Protein AF-A0A0L7R0F2-F1 (afdb_monomer_lite)

Radius of g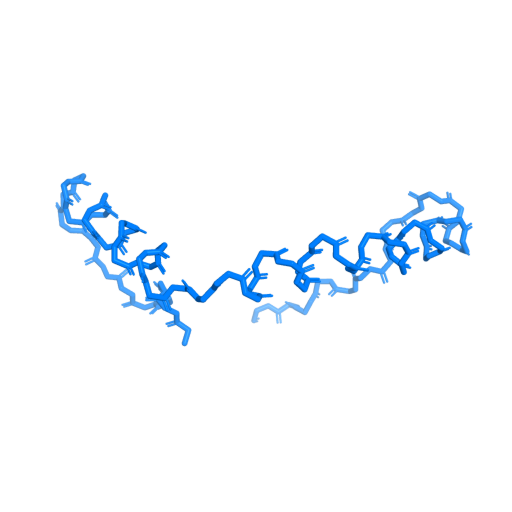yration: 16.26 Å; chains: 1; bounding box: 34×16×38 Å

Organism: NCBI:txid597456

pLDDT: mean 91.4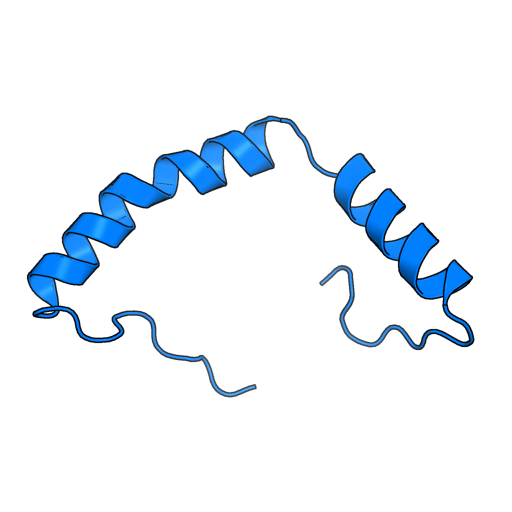5, std 13.15, range [40.78, 98.19]

Structure (mmCIF, N/CA/C/O backbone):
data_AF-A0A0L7R0F2-F1
#
_entry.id   AF-A0A0L7R0F2-F1
#
loop_
_atom_site.group_PDB
_atom_site.id
_atom_site.type_symbol
_atom_site.label_atom_id
_atom_site.label_alt_id
_atom_site.label_comp_id
_atom_site.label_asym_id
_atom_site.label_entity_id
_atom_site.label_seq_id
_atom_site.pdbx_PDB_ins_code
_atom_site.Cartn_x
_atom_site.Cartn_y
_atom_site.Cartn_z
_atom_site.occupancy
_atom_site.B_iso_or_equiv
_atom_site.auth_seq_id
_atom_site.auth_comp_id
_atom_site.auth_asym_id
_atom_site.auth_atom_id
_atom_site.pdbx_PDB_model_num
ATOM 1 N N . ASN A 1 1 ? -1.719 11.530 7.868 1.00 72.50 1 ASN A N 1
ATOM 2 C CA . ASN A 1 1 ? -1.298 10.112 7.830 1.00 72.50 1 ASN A CA 1
ATOM 3 C C . ASN A 1 1 ? -2.384 9.329 8.568 1.00 72.50 1 ASN A C 1
ATOM 5 O O . ASN A 1 1 ? -2.656 9.695 9.698 1.00 72.50 1 ASN A O 1
ATOM 9 N N . PHE A 1 2 ? -3.109 8.410 7.913 1.00 84.38 2 PHE A N 1
ATOM 10 C CA . PHE A 1 2 ? -4.412 7.903 8.408 1.00 84.38 2 PHE A CA 1
ATOM 11 C C . PHE A 1 2 ? -4.293 7.034 9.673 1.00 84.38 2 PHE A C 1
ATOM 13 O O . PHE A 1 2 ? -5.151 7.082 10.551 1.00 84.38 2 PHE A O 1
ATOM 20 N N . LEU A 1 3 ? -3.214 6.253 9.758 1.00 89.94 3 LEU A N 1
ATOM 21 C CA . LEU A 1 3 ? -2.969 5.302 10.848 1.00 89.94 3 LEU A CA 1
ATOM 22 C C . LEU A 1 3 ? -1.924 5.789 11.859 1.00 89.94 3 LEU A C 1
ATOM 24 O O . LEU A 1 3 ? -1.859 5.271 12.969 1.00 89.94 3 LEU A O 1
ATOM 28 N N . ARG A 1 4 ? -1.080 6.752 11.478 1.00 92.50 4 ARG A N 1
ATOM 29 C CA . ARG A 1 4 ? 0.014 7.229 12.334 1.00 92.50 4 ARG A CA 1
ATOM 30 C C . ARG A 1 4 ? -0.549 7.815 13.629 1.00 92.50 4 ARG A C 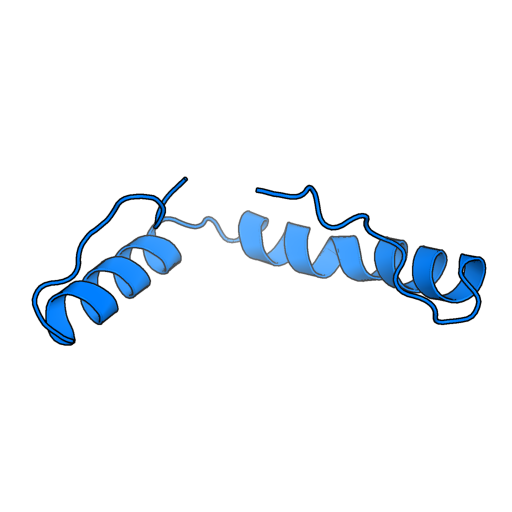1
ATOM 32 O O . ARG A 1 4 ? -1.530 8.547 13.577 1.00 92.50 4 ARG A O 1
ATOM 39 N N . GLU A 1 5 ? 0.099 7.491 14.750 1.00 91.44 5 GLU A N 1
ATOM 40 C CA . GLU A 1 5 ? -0.235 7.967 16.107 1.00 91.44 5 GLU A CA 1
ATOM 41 C C . GLU A 1 5 ? -1.607 7.516 16.647 1.00 91.44 5 GLU A C 1
ATOM 43 O O . GLU A 1 5 ? -1.985 7.897 17.754 1.00 91.44 5 GLU A O 1
ATOM 48 N N . LYS A 1 6 ? -2.338 6.642 15.936 1.00 92.25 6 LYS A N 1
ATOM 49 C CA . LYS A 1 6 ? -3.540 6.000 16.485 1.00 92.25 6 LYS A CA 1
ATOM 50 C C . LYS A 1 6 ? -3.167 4.856 17.431 1.00 92.25 6 LYS A C 1
ATOM 52 O O . LYS A 1 6 ? -2.322 4.023 17.110 1.00 92.25 6 LYS A O 1
ATOM 57 N N . ILE A 1 7 ? -3.851 4.790 18.572 1.00 94.38 7 ILE A N 1
ATOM 58 C CA . ILE A 1 7 ? -3.764 3.687 19.537 1.00 94.38 7 ILE A CA 1
ATOM 59 C C . ILE A 1 7 ? -5.070 2.894 19.463 1.00 94.38 7 ILE A C 1
ATOM 61 O O . ILE A 1 7 ? -6.143 3.452 19.687 1.00 94.38 7 ILE A O 1
ATOM 65 N N . PHE A 1 8 ? -4.979 1.598 19.169 1.00 96.19 8 PHE A N 1
ATOM 66 C CA . PHE A 1 8 ? -6.126 0.688 19.119 1.00 96.19 8 PHE A CA 1
ATOM 67 C C . PHE A 1 8 ? -6.238 -0.066 20.441 1.00 96.19 8 PHE A C 1
ATOM 69 O O . PHE A 1 8 ? -5.264 -0.671 20.888 1.00 96.19 8 PHE A O 1
ATOM 76 N N . ARG A 1 9 ? -7.408 -0.021 21.086 1.00 96.19 9 ARG A N 1
ATOM 77 C CA . ARG A 1 9 ? -7.614 -0.649 22.404 1.00 96.19 9 ARG A CA 1
ATOM 78 C C . ARG A 1 9 ? -8.049 -2.103 22.289 1.00 96.19 9 ARG A C 1
ATOM 80 O O . ARG A 1 9 ? -7.899 -2.869 23.236 1.00 96.19 9 ARG A O 1
ATOM 87 N N . ASN A 1 10 ? -8.587 -2.478 21.135 1.00 97.44 10 ASN A N 1
ATOM 88 C CA . ASN A 1 10 ? -9.007 -3.831 20.819 1.00 97.44 10 ASN A CA 1
ATOM 89 C C . ASN A 1 10 ? -8.904 -4.081 19.299 1.00 97.44 10 ASN A C 1
ATOM 91 O O . ASN A 1 10 ? -8.616 -3.179 18.506 1.00 97.44 10 ASN A O 1
ATOM 95 N N . LYS A 1 11 ? -9.128 -5.334 18.894 1.00 97.88 11 LYS A N 1
ATOM 96 C CA . LYS A 1 11 ? -9.097 -5.755 17.486 1.00 97.88 11 LYS A CA 1
ATOM 97 C C . LYS A 1 11 ? -10.168 -5.055 16.644 1.00 97.88 11 LYS A C 1
ATOM 99 O O . LYS A 1 11 ? -9.903 -4.720 15.494 1.00 97.88 11 LYS A O 1
ATOM 104 N N . GLU A 1 12 ? -11.365 -4.880 17.191 1.00 98.19 12 GLU A N 1
ATOM 105 C CA . GLU A 1 12 ? -12.508 -4.304 16.484 1.00 98.19 12 GLU A CA 1
ATOM 106 C C . GLU A 1 12 ? -12.246 -2.841 16.101 1.00 98.19 12 GLU A C 1
ATOM 108 O O . GLU A 1 12 ? -12.437 -2.479 14.943 1.00 98.19 12 GLU A O 1
ATOM 113 N N . ASP A 1 13 ? -11.660 -2.047 17.000 1.00 96.50 13 ASP A N 1
ATOM 114 C CA . ASP A 1 13 ? -11.231 -0.668 16.731 1.00 96.50 13 ASP A CA 1
ATOM 115 C C . ASP A 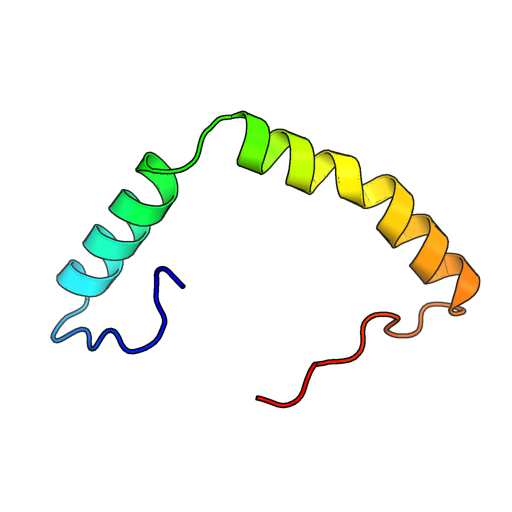1 13 ? -10.262 -0.596 15.538 1.00 96.50 13 ASP A C 1
ATOM 117 O O . ASP A 1 13 ? -10.373 0.284 14.676 1.00 96.50 13 ASP A O 1
ATOM 121 N N . ALA A 1 14 ? -9.300 -1.526 15.479 1.00 96.19 14 ALA A N 1
ATOM 122 C CA . ALA A 1 14 ? -8.316 -1.592 14.402 1.00 96.19 14 ALA A CA 1
ATOM 123 C C . ALA A 1 14 ? -8.960 -1.981 13.063 1.00 96.19 14 ALA A C 1
ATOM 125 O O . ALA A 1 14 ? -8.665 -1.370 12.034 1.00 96.19 14 ALA A O 1
ATOM 126 N N . VAL A 1 15 ? -9.867 -2.964 13.078 1.00 97.69 15 VAL A N 1
ATOM 127 C CA . VAL A 1 15 ? -10.604 -3.405 11.886 1.00 97.69 15 VAL A CA 1
ATOM 128 C C . VAL A 1 15 ? -11.494 -2.283 11.360 1.00 97.69 15 VAL A C 1
ATOM 130 O O . VAL A 1 15 ? -11.397 -1.948 10.181 1.00 97.69 15 VAL A O 1
ATOM 133 N N . ASN A 1 16 ? -12.293 -1.655 12.222 1.00 96.81 16 ASN A N 1
A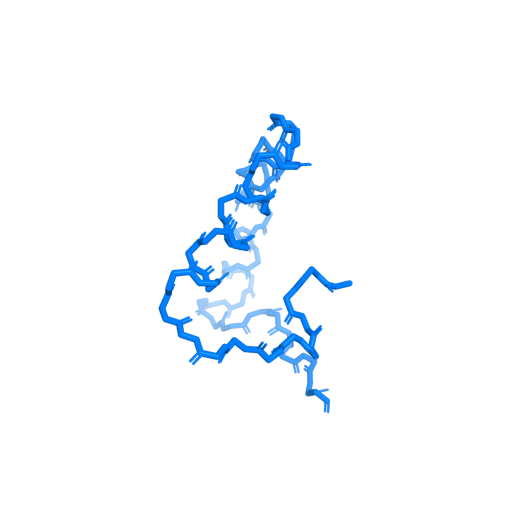TOM 134 C CA . ASN A 1 16 ? -13.198 -0.570 11.839 1.00 96.81 16 ASN A CA 1
ATOM 135 C C . ASN A 1 16 ? -12.424 0.613 11.252 1.00 96.81 16 ASN A C 1
ATOM 137 O O . ASN A 1 16 ? -12.764 1.106 10.179 1.00 96.81 16 ASN A O 1
ATOM 141 N N . THR A 1 17 ? -11.308 0.991 11.880 1.00 96.50 17 THR A N 1
ATOM 142 C CA . THR A 1 17 ? -10.432 2.044 11.351 1.00 96.50 17 THR A CA 1
ATOM 143 C C . THR A 1 17 ? -9.881 1.681 9.968 1.00 96.50 17 THR A C 1
ATOM 145 O O . THR A 1 17 ? -9.823 2.528 9.079 1.00 96.50 17 THR A O 1
ATOM 148 N N . PHE A 1 18 ? -9.473 0.430 9.739 1.00 95.56 18 PHE A N 1
ATOM 149 C CA . PHE A 1 18 ? -8.989 0.014 8.422 1.00 95.56 18 PHE A CA 1
ATOM 150 C C . PHE A 1 18 ? -10.108 -0.010 7.367 1.00 95.56 18 PHE A C 1
ATOM 152 O O . PHE A 1 18 ? -9.881 0.383 6.225 1.00 95.56 18 PHE A O 1
ATOM 159 N N . VAL A 1 19 ? -11.329 -0.399 7.740 1.00 97.25 19 VAL A N 1
ATOM 160 C CA . VAL A 1 19 ? -12.499 -0.324 6.851 1.00 97.25 19 VAL A CA 1
ATOM 161 C C . VAL A 1 19 ? -12.788 1.126 6.454 1.00 97.25 19 VAL A C 1
ATOM 163 O O . VAL A 1 19 ? -12.948 1.413 5.269 1.00 97.25 19 VAL A O 1
ATOM 166 N N . GLU A 1 20 ? -12.766 2.064 7.403 1.00 96.44 20 GLU A N 1
ATOM 167 C CA . GLU A 1 20 ? -12.895 3.500 7.120 1.00 96.44 20 GLU A CA 1
ATOM 168 C C . GLU A 1 20 ? -11.792 4.011 6.184 1.00 96.44 20 GLU A C 1
ATOM 170 O O . GLU A 1 20 ? -12.061 4.803 5.278 1.00 96.44 20 GLU A O 1
ATOM 175 N N . PHE A 1 21 ? -10.550 3.541 6.361 1.00 96.00 21 PHE A N 1
ATOM 176 C CA . PHE A 1 21 ? -9.447 3.896 5.469 1.00 96.00 21 PHE A CA 1
ATOM 177 C C . PHE A 1 21 ? -9.777 3.530 4.026 1.00 96.00 21 PHE A C 1
ATOM 179 O O . PHE A 1 21 ? -9.705 4.398 3.155 1.00 96.00 21 PHE A O 1
ATOM 186 N N . ILE A 1 22 ? -10.165 2.275 3.794 1.00 96.00 22 ILE A N 1
ATOM 187 C CA . ILE A 1 22 ? -10.511 1.749 2.471 1.00 96.00 22 ILE A CA 1
ATOM 188 C C . ILE A 1 22 ? -11.708 2.503 1.886 1.00 96.00 22 ILE A C 1
ATOM 190 O O . ILE A 1 22 ? -11.610 3.012 0.773 1.00 96.00 22 ILE A O 1
ATOM 194 N N . ASN A 1 23 ? -12.781 2.678 2.659 1.00 96.56 23 ASN A N 1
ATOM 195 C CA . ASN A 1 23 ? -13.987 3.384 2.214 1.00 96.56 23 ASN A CA 1
ATOM 196 C C . ASN A 1 23 ? -13.731 4.862 1.881 1.00 96.56 23 ASN A C 1
ATOM 198 O O . ASN A 1 23 ? -14.432 5.443 1.060 1.00 96.56 23 ASN A O 1
ATOM 202 N N . SER A 1 24 ? -12.716 5.480 2.493 1.00 95.62 24 SER A N 1
ATOM 203 C CA . SER A 1 24 ? -12.333 6.863 2.193 1.00 95.62 24 SER A CA 1
ATOM 204 C C . SER A 1 24 ? -11.513 7.024 0.903 1.00 95.62 24 SER A C 1
ATOM 206 O O . SER A 1 24 ? -11.183 8.156 0.538 1.00 95.62 24 SER A O 1
ATOM 208 N N . ARG A 1 25 ? -11.087 5.934 0.244 1.00 95.69 25 ARG A N 1
ATOM 209 C CA . ARG A 1 25 ? -10.289 5.998 -0.991 1.00 95.69 25 ARG A CA 1
ATOM 210 C C . ARG A 1 25 ? -11.197 6.082 -2.216 1.00 95.69 25 ARG A C 1
ATOM 212 O O . ARG A 1 25 ? -12.170 5.349 -2.337 1.00 95.69 25 ARG A O 1
ATOM 219 N N . THR A 1 26 ? -10.839 6.945 -3.162 1.00 97.50 26 THR A N 1
ATOM 220 C CA . THR A 1 26 ? -11.484 6.987 -4.481 1.00 97.50 26 THR A CA 1
ATOM 221 C C . THR A 1 26 ? -10.975 5.839 -5.362 1.00 97.50 26 THR A C 1
ATOM 223 O O . THR A 1 26 ? -9.869 5.346 -5.126 1.00 97.50 26 THR A O 1
ATOM 226 N N . PRO A 1 27 ? -11.704 5.433 -6.419 1.00 97.81 27 PRO A N 1
ATOM 227 C CA . PRO A 1 27 ? -11.197 4.465 -7.397 1.00 97.81 27 PRO A CA 1
ATOM 228 C C . PRO A 1 27 ? -9.814 4.840 -7.958 1.00 97.81 27 PRO A C 1
ATOM 230 O O . PRO A 1 27 ? -8.940 3.981 -8.089 1.00 97.81 27 PRO A O 1
ATOM 233 N N . ASP A 1 28 ? -9.570 6.137 -8.172 1.00 97.88 28 ASP A N 1
ATOM 234 C CA . ASP A 1 28 ? -8.288 6.662 -8.653 1.00 97.88 28 ASP A CA 1
ATOM 235 C C . ASP A 1 28 ? -7.109 6.333 -7.739 1.00 97.88 28 ASP A C 1
ATOM 237 O O . ASP A 1 28 ? -5.991 6.184 -8.220 1.00 97.88 28 ASP A O 1
ATOM 241 N N . PHE A 1 29 ? -7.321 6.178 -6.429 1.00 96.44 29 PHE A N 1
ATOM 242 C CA . PHE A 1 29 ? -6.263 5.743 -5.516 1.00 96.44 29 PHE A CA 1
ATOM 243 C C . PHE A 1 29 ? -5.667 4.397 -5.957 1.00 96.44 29 PHE A C 1
ATOM 245 O O . PHE A 1 29 ? -4.445 4.237 -6.009 1.00 96.44 29 PHE A O 1
ATOM 252 N N . TYR A 1 30 ? -6.530 3.452 -6.331 1.00 96.75 30 TYR A N 1
ATOM 253 C CA . TYR A 1 30 ? -6.131 2.125 -6.788 1.00 96.75 30 TYR A CA 1
ATOM 254 C C . TYR A 1 30 ? -5.585 2.167 -8.216 1.00 96.75 30 TYR A C 1
ATOM 256 O O . TYR A 1 30 ? -4.519 1.603 -8.472 1.00 96.75 30 TYR A O 1
ATOM 264 N N . CYS A 1 31 ? -6.255 2.891 -9.122 1.00 97.56 31 CYS A N 1
ATOM 265 C CA . CYS A 1 31 ? -5.800 3.063 -10.505 1.00 97.56 31 CYS A CA 1
ATOM 266 C C . CYS A 1 31 ? -4.398 3.681 -10.565 1.00 97.56 31 CYS A C 1
ATOM 268 O O . CYS A 1 31 ? -3.525 3.164 -11.259 1.00 97.56 31 CYS A O 1
ATOM 270 N N . ASN A 1 32 ? -4.147 4.732 -9.779 1.00 96.12 32 ASN A N 1
ATOM 271 C CA . ASN A 1 32 ? -2.836 5.371 -9.682 1.00 96.12 32 ASN A CA 1
ATOM 272 C C . ASN A 1 32 ? -1.787 4.413 -9.110 1.00 96.12 32 ASN A C 1
ATOM 274 O O . ASN A 1 32 ? -0.672 4.343 -9.626 1.00 96.12 32 ASN A O 1
ATOM 278 N N . GLY A 1 33 ? -2.139 3.638 -8.079 1.00 95.62 33 GLY A N 1
ATOM 279 C CA . GLY A 1 33 ? -1.264 2.609 -7.518 1.00 95.62 33 GLY A CA 1
ATOM 280 C C . GLY A 1 33 ? -0.812 1.594 -8.572 1.00 95.62 33 GLY A C 1
ATOM 281 O O . GLY A 1 33 ? 0.391 1.384 -8.742 1.00 95.62 33 GLY A O 1
ATOM 282 N N . ILE A 1 34 ? -1.756 1.033 -9.331 1.00 97.44 34 ILE A N 1
ATOM 283 C CA . ILE A 1 34 ? -1.485 0.075 -10.416 1.00 97.44 34 ILE A CA 1
ATOM 284 C C . ILE A 1 34 ? -0.693 0.739 -11.549 1.00 97.44 34 ILE A C 1
ATOM 286 O O . ILE A 1 34 ? 0.301 0.183 -12.013 1.00 97.44 34 ILE A O 1
ATOM 290 N N . GLY A 1 35 ? -1.061 1.959 -11.947 1.00 97.06 35 GLY A N 1
ATOM 291 C CA . GLY A 1 35 ? -0.373 2.715 -12.995 1.00 97.06 35 GLY A CA 1
ATOM 292 C C . GLY A 1 35 ? 1.107 2.977 -12.690 1.00 97.06 35 GLY A C 1
ATOM 293 O O . GLY A 1 35 ? 1.922 3.092 -13.604 1.00 97.06 35 GLY A O 1
ATOM 294 N N . THR A 1 36 ? 1.503 2.994 -11.411 1.00 96.31 36 THR A N 1
ATOM 295 C CA . THR A 1 36 ? 2.916 3.161 -11.028 1.00 96.31 36 THR A CA 1
ATOM 296 C C . THR A 1 36 ? 3.785 1.923 -11.278 1.00 96.31 36 THR A C 1
ATOM 298 O O . THR A 1 36 ? 5.014 2.047 -11.268 1.00 96.31 36 THR A O 1
ATOM 301 N N . LEU A 1 37 ? 3.197 0.746 -11.534 1.00 97.06 37 LEU A N 1
ATOM 302 C CA . LEU A 1 37 ? 3.937 -0.511 -11.712 1.00 97.06 37 LEU A CA 1
ATOM 303 C C . LEU A 1 37 ? 4.932 -0.450 -12.871 1.00 97.06 37 LEU A C 1
ATOM 305 O O . LEU A 1 37 ? 6.080 -0.845 -12.692 1.00 97.06 37 LEU A O 1
ATOM 309 N N . VAL A 1 38 ? 4.549 0.134 -14.010 1.00 96.44 38 VAL A N 1
ATOM 310 C CA . VAL A 1 38 ? 5.433 0.278 -15.182 1.00 96.44 38 VAL A CA 1
ATOM 311 C C . VAL A 1 38 ? 6.718 1.030 -14.815 1.00 96.44 38 VAL A C 1
ATOM 313 O O . VAL A 1 38 ? 7.825 0.605 -15.147 1.00 96.44 38 VAL A O 1
ATOM 316 N N . LYS A 1 39 ? 6.588 2.120 -14.050 1.00 95.56 39 LYS A N 1
ATOM 317 C CA . LYS A 1 39 ? 7.732 2.902 -13.564 1.00 95.56 39 LYS A CA 1
ATOM 318 C C . LYS A 1 39 ? 8.584 2.108 -12.569 1.00 95.56 39 LYS A C 1
ATOM 320 O O . LYS A 1 39 ? 9.808 2.210 -12.609 1.00 95.56 39 LYS A O 1
ATOM 325 N N . ARG A 1 40 ? 7.961 1.326 -11.681 1.00 96.31 40 ARG A N 1
ATOM 326 C CA . ARG A 1 40 ? 8.671 0.482 -10.702 1.00 96.31 40 ARG A CA 1
ATOM 327 C C . ARG A 1 40 ? 9.446 -0.650 -11.374 1.00 96.31 40 ARG A C 1
ATOM 329 O O . ARG A 1 40 ? 10.586 -0.894 -10.999 1.00 96.31 40 ARG A O 1
ATOM 336 N N . TRP A 1 41 ? 8.880 -1.292 -12.394 1.00 96.75 41 TRP A N 1
ATOM 337 C CA . TRP A 1 41 ? 9.587 -2.312 -13.172 1.00 96.75 41 TRP A CA 1
ATOM 338 C C . TRP A 1 41 ? 10.795 -1.738 -13.903 1.00 96.75 41 TRP A C 1
ATOM 340 O O . TRP A 1 41 ? 11.868 -2.331 -13.847 1.00 96.75 41 TRP A O 1
ATOM 350 N N . LYS A 1 42 ? 10.663 -0.546 -14.499 1.00 97.06 42 LYS A N 1
ATOM 351 C CA . LYS A 1 42 ? 11.802 0.148 -15.112 1.00 97.06 42 LYS A CA 1
ATOM 352 C C . LYS A 1 42 ? 12.933 0.387 -14.104 1.00 97.06 42 LYS A C 1
ATOM 354 O O . LYS A 1 42 ? 14.065 -0.001 -14.367 1.00 97.06 42 LYS A O 1
ATOM 359 N N . LYS A 1 43 ? 12.612 0.931 -12.924 1.00 95.94 43 LYS A N 1
ATOM 360 C CA . LYS A 1 43 ? 13.594 1.136 -11.846 1.00 95.94 43 LYS A CA 1
ATOM 361 C C . LYS A 1 43 ? 14.251 -0.166 -11.378 1.00 95.94 43 LYS A C 1
ATOM 363 O O . LYS A 1 43 ? 15.437 -0.166 -11.066 1.00 95.94 43 LYS A O 1
ATOM 368 N N . CYS A 1 44 ? 13.497 -1.265 -11.321 1.00 96.69 44 CYS A N 1
ATOM 369 C CA . CYS A 1 44 ? 14.022 -2.581 -10.958 1.00 96.69 44 CYS A CA 1
ATOM 370 C C . CYS A 1 44 ? 15.118 -3.035 -11.935 1.00 96.69 44 CYS A C 1
ATOM 372 O O . CYS A 1 44 ? 16.191 -3.448 -11.502 1.00 96.69 44 CYS A O 1
ATOM 374 N N . ILE A 1 45 ? 14.880 -2.879 -13.242 1.00 97.12 45 ILE A N 1
ATOM 375 C CA . ILE A 1 45 ? 15.862 -3.191 -14.291 1.00 97.12 45 ILE A CA 1
ATOM 376 C C . ILE A 1 45 ? 17.089 -2.283 -14.160 1.00 97.12 45 ILE A C 1
ATOM 378 O O . ILE A 1 45 ? 18.210 -2.777 -14.104 1.00 97.12 45 ILE A O 1
ATOM 382 N N . GLU A 1 46 ? 16.881 -0.968 -14.041 1.00 96.75 46 GLU A N 1
ATOM 383 C CA . GLU A 1 46 ? 17.960 0.023 -13.879 1.00 96.75 46 GLU A CA 1
ATOM 384 C C . GLU A 1 46 ? 18.817 -0.227 -12.629 1.00 96.75 46 GLU A C 1
ATOM 386 O O . GLU A 1 46 ? 19.991 0.133 -12.593 1.00 96.75 46 GLU A O 1
ATOM 391 N N . SER A 1 47 ? 18.241 -0.870 -11.614 1.00 95.94 47 SER A N 1
ATOM 392 C CA . SER A 1 47 ? 18.912 -1.178 -10.349 1.00 95.94 47 SER A CA 1
ATOM 393 C C . SER A 1 47 ? 19.499 -2.588 -10.306 1.00 95.94 47 SER A C 1
ATOM 395 O O . SER A 1 47 ? 19.938 -3.024 -9.241 1.00 95.94 47 SER A O 1
ATOM 397 N N . ASN A 1 48 ? 19.498 -3.325 -11.423 1.00 96.69 48 ASN A N 1
ATOM 398 C CA . ASN A 1 48 ? 19.912 -4.732 -11.490 1.00 96.69 48 ASN A CA 1
ATOM 399 C C . ASN A 1 48 ? 19.199 -5.609 -10.444 1.00 96.69 48 ASN A C 1
ATOM 401 O O . ASN A 1 48 ? 19.810 -6.459 -9.801 1.00 96.69 48 ASN A O 1
ATOM 405 N N . GLY A 1 49 ? 17.908 -5.356 -10.222 1.00 93.19 49 GLY A N 1
ATOM 406 C CA . GLY A 1 49 ? 17.093 -6.078 -9.245 1.00 93.19 49 GLY A CA 1
ATOM 407 C C . GLY A 1 49 ? 17.271 -5.645 -7.785 1.00 93.19 49 GLY A C 1
ATOM 408 O O . GLY A 1 49 ? 16.574 -6.174 -6.923 1.00 93.19 49 GLY A O 1
ATOM 409 N N . ASN A 1 50 ? 18.148 -4.683 -7.479 1.00 94.69 50 ASN A N 1
ATOM 410 C CA . ASN A 1 50 ? 18.278 -4.144 -6.122 1.00 94.69 50 ASN A CA 1
ATOM 411 C C . ASN A 1 50 ? 17.083 -3.256 -5.736 1.00 94.69 50 ASN A C 1
ATOM 413 O O . ASN A 1 50 ? 16.389 -2.701 -6.592 1.00 94.69 50 ASN A O 1
ATOM 417 N N . TYR A 1 51 ? 16.879 -3.062 -4.429 1.00 93.50 51 TYR A N 1
ATOM 418 C CA . TYR A 1 51 ? 15.938 -2.060 -3.926 1.00 93.50 51 TYR A CA 1
ATOM 419 C C . TYR A 1 51 ? 16.337 -0.660 -4.406 1.00 93.50 51 TYR A C 1
ATOM 421 O O . TYR A 1 51 ? 17.483 -0.238 -4.265 1.00 93.50 51 TYR A O 1
ATOM 429 N N . PHE A 1 52 ? 15.367 0.061 -4.957 1.00 90.62 52 PHE A N 1
ATOM 430 C CA . PHE A 1 52 ? 15.587 1.324 -5.670 1.00 90.62 52 PHE A CA 1
AT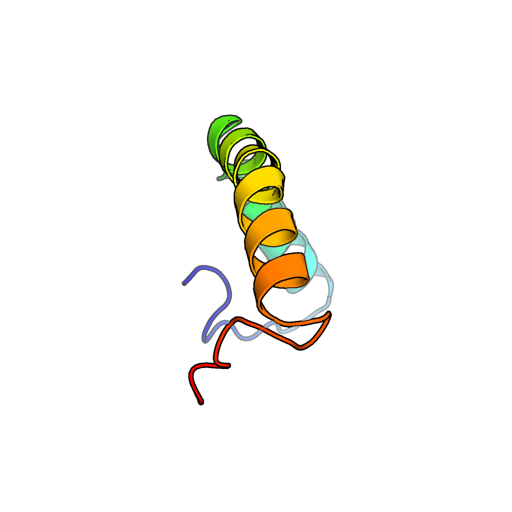OM 431 C C . PHE A 1 52 ? 14.915 2.536 -5.021 1.00 90.62 52 PHE A C 1
ATOM 433 O O . PHE A 1 52 ? 15.073 3.663 -5.489 1.00 90.62 52 PHE A O 1
ATOM 440 N N . ASP A 1 53 ? 14.153 2.318 -3.952 1.00 88.00 53 ASP A N 1
ATOM 441 C CA . ASP A 1 53 ? 13.573 3.383 -3.149 1.00 88.00 53 ASP A CA 1
ATOM 442 C C . ASP A 1 53 ? 14.330 3.426 -1.817 1.00 88.00 53 ASP A C 1
ATOM 444 O O . ASP A 1 53 ? 14.456 2.416 -1.121 1.00 88.00 53 ASP A O 1
ATOM 448 N N . LYS A 1 54 ? 14.878 4.596 -1.467 1.00 74.56 54 LYS A N 1
ATOM 449 C CA . LYS A 1 54 ? 15.465 4.793 -0.141 1.00 74.56 54 LYS A CA 1
ATOM 450 C C . LYS A 1 54 ? 14.341 4.648 0.879 1.00 74.56 54 LYS A C 1
ATOM 452 O O . LYS A 1 54 ? 13.326 5.337 0.776 1.00 74.56 54 LYS A O 1
ATOM 457 N N . VAL A 1 55 ? 14.530 3.785 1.875 1.00 61.66 55 VAL A N 1
ATOM 458 C CA . VAL A 1 55 ? 13.752 3.882 3.110 1.00 61.66 55 VAL A CA 1
ATOM 459 C C . VAL A 1 55 ? 14.118 5.243 3.687 1.00 61.66 55 VAL A C 1
ATOM 461 O O . VAL A 1 55 ? 15.238 5.427 4.156 1.00 61.66 55 VAL A O 1
ATOM 464 N N . ASN A 1 56 ? 13.227 6.229 3.571 1.00 44.88 56 ASN A N 1
ATOM 465 C CA . ASN A 1 56 ? 13.337 7.413 4.409 1.00 44.88 56 ASN A CA 1
ATOM 466 C C . ASN A 1 56 ? 13.255 6.885 5.840 1.00 44.88 56 ASN A C 1
ATOM 468 O O . ASN A 1 56 ? 12.203 6.407 6.263 1.00 44.88 56 ASN A O 1
ATOM 472 N N . SER A 1 57 ? 14.407 6.858 6.511 1.00 40.78 57 SER A N 1
ATOM 473 C CA . SER A 1 57 ? 14.515 6.600 7.937 1.00 40.78 57 SER A CA 1
ATOM 474 C C . SER A 1 57 ? 13.513 7.506 8.643 1.00 40.78 57 SER A C 1
ATOM 476 O O . SER A 1 57 ? 13.499 8.711 8.381 1.00 40.78 57 SER A O 1
ATOM 478 N N . PHE A 1 58 ? 12.644 6.876 9.431 1.00 41.09 58 PHE A N 1
ATOM 479 C CA . PHE A 1 58 ? 11.616 7.509 10.250 1.00 41.09 58 PHE A CA 1
ATOM 480 C C . PHE A 1 58 ? 12.157 8.660 11.098 1.00 41.09 58 PHE A C 1
ATOM 482 O O . PHE A 1 58 ? 13.317 8.551 11.558 1.00 41.09 58 PHE A O 1
#

Secondary structure (DSSP, 8-state):
--STT---SSHHHHHHHHHHHHHT--HHHHHHHHHTHHHHHHHHHHTTTS--S-----

InterPro domains:
  IPR036397 Ribonuclease H superfamily [G3DSA:3.30.420.10] (1-53)
  IPR052709 Transposase-Methyltransferase Hybrid [PTHR46060] (1-53)

Foldseek 3Di:
DQCPPDDDPDPVSVVVSVVVVVVPDDPVVVVVVVVCVVVVVVQCVVVVNDDRDDPPDD

Sequence (58 aa):
NFLREKIFRNKEDAVNTFVEFINSRTPDFYCNGIGTLVKRWKKCIESNGNYFDKVNSF